Protein AF-A0A2N9NR32-F1 (a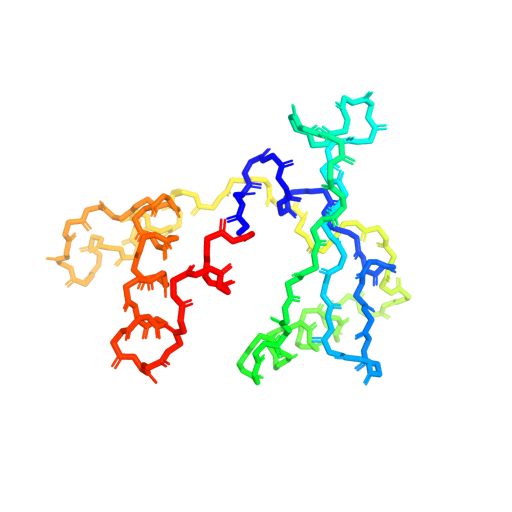fdb_monomer_lite)

Foldseek 3Di:
DDQQWWQQFFAPVQQPPVQQKGWTQTDPVCTPPVRDTDIDHHDPVNVVVQVVLCVVVVDPRTGHSDPDSDPQVVQQVVCVVVVHPRDDPVNVLVVVLVVCVVVVNDPVVSVD

pLDDT: mean 83.94, std 10.72, range [48.75, 95.75]

Structure (mmCIF, N/CA/C/O backbone):
data_AF-A0A2N9NR32-F1
#
_entry.id   AF-A0A2N9NR32-F1
#
loop_
_atom_site.group_PDB
_atom_site.id
_atom_site.type_symbol
_atom_site.label_atom_id
_atom_site.label_alt_id
_atom_site.label_comp_id
_atom_site.label_asym_id
_atom_site.label_entity_id
_atom_site.label_seq_id
_atom_site.pdbx_PDB_ins_code
_atom_site.Cartn_x
_atom_site.Cartn_y
_atom_site.Cartn_z
_atom_site.occupancy
_atom_site.B_iso_or_equiv
_atom_site.auth_seq_id
_atom_site.auth_comp_id
_atom_site.auth_asym_id
_atom_site.auth_atom_id
_atom_site.pdbx_PDB_model_num
ATOM 1 N N . MET A 1 1 ? 2.275 -2.405 4.105 1.00 79.12 1 MET A N 1
ATOM 2 C CA . MET A 1 1 ? 3.166 -1.483 3.365 1.00 79.12 1 MET A CA 1
ATOM 3 C C . MET A 1 1 ? 3.175 -0.078 3.986 1.00 79.12 1 MET A C 1
ATOM 5 O O . MET A 1 1 ? 2.111 0.447 4.296 1.00 79.12 1 MET A O 1
ATOM 9 N N . ARG A 1 2 ? 4.344 0.515 4.262 1.00 81.44 2 ARG A N 1
ATOM 10 C CA . ARG A 1 2 ? 4.533 1.894 4.765 1.00 81.44 2 ARG A CA 1
ATOM 11 C C . ARG A 1 2 ? 4.881 2.816 3.600 1.00 81.44 2 ARG A C 1
ATOM 13 O O . ARG A 1 2 ? 5.795 2.523 2.840 1.00 81.44 2 ARG A O 1
ATOM 20 N N . ILE A 1 3 ? 4.204 3.953 3.470 1.00 78.38 3 ILE A N 1
ATOM 21 C CA . ILE A 1 3 ? 4.399 4.808 2.293 1.00 78.38 3 ILE A CA 1
ATOM 22 C C . ILE A 1 3 ? 5.833 5.353 2.181 1.00 78.38 3 ILE A C 1
ATOM 24 O O . ILE A 1 3 ? 6.500 5.094 1.188 1.00 78.38 3 ILE A O 1
ATOM 28 N N . HIS A 1 4 ? 6.338 6.028 3.216 1.00 74.94 4 HIS A N 1
ATOM 29 C CA . HIS A 1 4 ? 7.596 6.784 3.146 1.00 74.94 4 HIS A CA 1
ATOM 30 C C . HIS A 1 4 ? 8.871 5.931 3.158 1.00 74.94 4 HIS A C 1
ATOM 32 O O . HIS A 1 4 ? 9.932 6.448 2.835 1.00 74.94 4 HIS A O 1
ATOM 38 N N . SER A 1 5 ? 8.784 4.653 3.536 1.00 77.12 5 SER A N 1
ATOM 39 C CA . SER A 1 5 ? 9.952 3.768 3.659 1.00 77.12 5 SER A CA 1
ATOM 40 C C . SER A 1 5 ? 9.905 2.539 2.756 1.00 77.12 5 SER A C 1
ATOM 42 O O . SER A 1 5 ? 10.939 1.932 2.521 1.00 77.12 5 SER A O 1
ATOM 44 N N . GLU A 1 6 ? 8.724 2.131 2.287 1.00 84.06 6 GLU A N 1
ATOM 45 C CA . GLU A 1 6 ? 8.550 0.917 1.479 1.00 84.06 6 GLU A CA 1
ATOM 46 C C . GLU A 1 6 ? 7.954 1.272 0.115 1.00 84.06 6 GLU A C 1
ATOM 48 O O . GLU A 1 6 ? 8.589 1.048 -0.910 1.00 84.06 6 GLU A O 1
ATOM 53 N N . ALA A 1 7 ? 6.766 1.887 0.087 1.00 84.69 7 ALA A N 1
ATOM 54 C CA . ALA A 1 7 ? 6.042 2.135 -1.164 1.00 84.69 7 ALA A CA 1
ATOM 55 C C . ALA A 1 7 ? 6.776 3.098 -2.111 1.00 84.69 7 ALA A C 1
ATOM 57 O O . ALA A 1 7 ? 6.733 2.920 -3.325 1.00 84.69 7 ALA A O 1
ATOM 58 N N . VAL A 1 8 ? 7.474 4.102 -1.563 1.00 86.44 8 VAL A N 1
ATOM 59 C CA . VAL A 1 8 ? 8.261 5.077 -2.343 1.00 86.44 8 VAL A CA 1
ATOM 60 C C . VAL A 1 8 ? 9.410 4.423 -3.115 1.00 86.44 8 VAL A C 1
ATOM 62 O O . VAL A 1 8 ? 9.895 5.023 -4.072 1.00 86.44 8 VAL A O 1
ATOM 65 N N . TRP A 1 9 ? 9.832 3.215 -2.744 1.00 86.44 9 TRP A N 1
ATOM 66 C CA . TRP A 1 9 ? 10.936 2.510 -3.396 1.00 86.44 9 TRP A CA 1
ATOM 67 C C . TRP A 1 9 ? 10.495 1.418 -4.366 1.00 86.44 9 TRP A C 1
ATOM 69 O O . TRP A 1 9 ? 11.327 0.932 -5.121 1.00 86.44 9 TRP A O 1
ATOM 79 N N . VAL A 1 10 ? 9.203 1.077 -4.400 1.00 89.38 10 VAL A N 1
ATOM 80 C CA . VAL A 1 10 ? 8.673 0.066 -5.322 1.00 89.38 10 VAL A CA 1
ATOM 81 C C . VAL A 1 10 ? 8.832 0.538 -6.764 1.00 89.38 10 VAL A C 1
ATOM 83 O O . VAL A 1 10 ? 8.342 1.614 -7.143 1.00 89.38 10 VAL A O 1
ATOM 86 N N . THR A 1 11 ? 9.479 -0.288 -7.581 1.00 91.06 11 THR A N 1
ATOM 87 C CA . THR A 1 11 ? 9.601 -0.058 -9.020 1.00 91.06 11 THR A CA 1
ATOM 88 C C . THR A 1 11 ? 8.671 -0.965 -9.820 1.00 91.06 11 THR A C 1
ATOM 90 O O . THR A 1 11 ? 8.065 -1.897 -9.292 1.00 91.06 11 THR A O 1
ATOM 93 N N . TRP A 1 12 ? 8.486 -0.667 -11.104 1.00 91.19 12 TRP A N 1
ATOM 94 C CA . TRP A 1 12 ? 7.662 -1.493 -11.990 1.00 91.19 12 TRP A CA 1
ATOM 95 C C . TRP A 1 12 ? 8.211 -2.914 -12.150 1.00 91.19 12 TRP A C 1
ATOM 97 O O . TRP A 1 12 ? 7.441 -3.842 -12.387 1.00 91.19 12 TRP A O 1
ATOM 107 N N . GLU A 1 13 ? 9.521 -3.084 -11.977 1.00 90.56 13 GLU A N 1
ATOM 108 C CA . GLU A 1 13 ? 10.217 -4.369 -11.989 1.00 90.56 13 GLU A CA 1
ATOM 109 C C . GLU A 1 13 ? 9.939 -5.214 -10.732 1.00 90.56 13 GLU A C 1
ATOM 111 O O . GLU A 1 13 ? 10.100 -6.432 -10.767 1.00 90.56 13 GLU A O 1
ATOM 116 N N . ASP A 1 14 ? 9.475 -4.601 -9.639 1.00 90.69 14 ASP A N 1
ATOM 117 C CA . ASP A 1 14 ? 9.069 -5.309 -8.419 1.00 90.69 14 ASP A CA 1
ATOM 118 C C . ASP A 1 14 ? 7.628 -5.854 -8.484 1.00 90.69 14 ASP A C 1
ATOM 120 O O . ASP A 1 14 ? 7.188 -6.552 -7.566 1.00 90.69 14 ASP A O 1
ATOM 124 N N . VAL A 1 15 ? 6.875 -5.540 -9.546 1.00 91.81 15 VAL A N 1
ATOM 125 C CA . VAL A 1 15 ? 5.496 -6.007 -9.750 1.00 91.81 15 VAL A CA 1
ATOM 126 C C . VAL A 1 15 ? 5.504 -7.336 -10.517 1.00 91.81 15 VAL A C 1
ATOM 128 O O . VAL A 1 15 ? 5.672 -7.364 -11.738 1.00 91.81 15 VAL A O 1
ATOM 131 N N . ASP A 1 16 ? 5.275 -8.448 -9.815 1.00 91.75 16 ASP A N 1
ATOM 132 C CA . ASP A 1 16 ? 5.109 -9.781 -10.409 1.00 91.75 16 ASP A CA 1
ATOM 133 C C . ASP A 1 16 ? 3.651 -9.954 -10.865 1.00 91.75 16 ASP A C 1
ATOM 135 O O . ASP A 1 16 ? 2.772 -10.345 -10.094 1.00 91.75 16 ASP A O 1
ATOM 139 N N . TRP A 1 17 ? 3.379 -9.620 -12.131 1.00 89.56 17 TRP A N 1
ATOM 140 C CA . TRP A 1 17 ? 2.038 -9.718 -12.723 1.00 89.56 17 TRP A CA 1
ATOM 141 C C . TRP A 1 17 ? 1.489 -11.154 -12.768 1.00 89.56 17 TRP A C 1
ATOM 143 O O . TRP A 1 17 ? 0.330 -11.333 -12.394 1.00 89.56 17 TRP A O 1
ATOM 153 N N . PRO A 1 18 ? 2.267 -12.186 -13.168 1.00 91.31 18 PRO A N 1
ATOM 154 C CA . PRO A 1 18 ? 1.798 -13.570 -13.119 1.00 91.31 18 PRO A CA 1
ATOM 155 C C . PRO A 1 18 ? 1.393 -14.040 -11.719 1.00 91.31 18 PRO A C 1
ATOM 157 O O . PRO A 1 18 ? 0.370 -14.708 -11.580 1.00 91.31 18 PRO A O 1
ATOM 160 N N . ARG A 1 19 ? 2.175 -13.702 -10.684 1.00 90.00 19 ARG A N 1
ATOM 161 C CA . ARG A 1 19 ? 1.867 -14.092 -9.295 1.00 90.00 19 ARG A CA 1
ATOM 162 C C . ARG A 1 19 ? 0.911 -13.141 -8.587 1.00 90.00 19 ARG A C 1
ATOM 164 O O . ARG A 1 19 ? 0.401 -13.495 -7.531 1.00 90.00 19 ARG A O 1
ATOM 171 N N . LYS A 1 20 ? 0.649 -11.969 -9.167 1.00 92.56 20 LYS A N 1
ATOM 172 C CA . LYS A 1 20 ? -0.114 -10.876 -8.555 1.00 92.56 20 LYS A CA 1
ATOM 173 C C . LYS A 1 20 ? 0.474 -10.470 -7.206 1.00 92.56 20 LYS A C 1
ATOM 175 O O . LYS A 1 20 ? -0.236 -10.390 -6.210 1.00 92.56 20 LYS A O 1
ATOM 180 N N . GLU A 1 21 ? 1.773 -10.196 -7.173 1.00 93.00 21 GLU A N 1
ATOM 181 C CA . GLU A 1 21 ? 2.487 -9.784 -5.959 1.00 93.00 21 GLU A CA 1
ATOM 182 C C . GLU A 1 21 ? 3.378 -8.568 -6.223 1.00 93.00 21 GLU A C 1
ATOM 184 O O . GLU A 1 21 ? 3.913 -8.393 -7.316 1.00 93.00 21 GLU A O 1
ATOM 189 N N . ILE A 1 22 ? 3.567 -7.734 -5.201 1.00 91.62 22 ILE A N 1
ATOM 190 C CA . ILE A 1 22 ? 4.558 -6.656 -5.191 1.00 91.62 22 ILE A CA 1
ATOM 191 C C . ILE A 1 22 ? 5.662 -7.034 -4.220 1.00 91.62 22 ILE A C 1
ATOM 193 O O . ILE A 1 22 ? 5.406 -7.298 -3.040 1.00 91.62 22 ILE A O 1
ATOM 197 N N . ILE A 1 23 ? 6.892 -7.015 -4.718 1.00 90.25 23 ILE A N 1
ATOM 198 C CA . ILE A 1 23 ? 8.090 -7.232 -3.920 1.00 90.25 23 ILE A CA 1
ATOM 199 C C . ILE A 1 23 ? 8.454 -5.916 -3.228 1.00 90.25 23 ILE A C 1
ATOM 201 O O . ILE A 1 23 ? 8.651 -4.882 -3.858 1.00 90.25 23 ILE A O 1
ATOM 205 N N . VAL A 1 24 ? 8.542 -5.944 -1.904 1.00 88.00 24 VAL A N 1
ATOM 206 C CA . VAL A 1 24 ? 8.838 -4.777 -1.075 1.00 88.00 24 VAL A CA 1
ATOM 207 C C . VAL A 1 24 ? 10.236 -4.930 -0.496 1.00 88.00 24 VAL A C 1
ATOM 209 O O . VAL A 1 24 ? 10.440 -5.644 0.484 1.00 88.00 24 VAL A O 1
ATOM 212 N N . ARG A 1 25 ? 11.206 -4.257 -1.120 1.00 80.12 25 ARG A N 1
ATOM 213 C CA . ARG A 1 25 ? 12.630 -4.317 -0.736 1.00 80.12 25 ARG A CA 1
ATOM 214 C C . ARG A 1 25 ? 13.054 -3.220 0.240 1.00 80.12 25 ARG A C 1
ATOM 216 O O . ARG A 1 25 ? 14.041 -3.387 0.946 1.00 80.12 25 ARG A O 1
ATOM 223 N N . GLY A 1 26 ? 12.296 -2.124 0.304 1.00 73.00 26 GLY A N 1
ATOM 224 C CA . GLY A 1 26 ? 12.664 -0.942 1.085 1.00 73.00 26 GLY A CA 1
ATOM 225 C C . GLY A 1 26 ? 13.714 -0.079 0.387 1.00 73.00 26 GLY A C 1
ATOM 226 O O . GLY A 1 26 ? 13.851 -0.121 -0.833 1.00 73.00 26 GLY A O 1
ATOM 227 N N . ASP A 1 27 ? 14.415 0.737 1.169 1.00 67.75 27 ASP A N 1
ATOM 228 C CA . ASP A 1 27 ? 15.416 1.680 0.673 1.00 67.75 27 ASP A CA 1
ATOM 229 C C . ASP A 1 27 ? 16.617 0.950 0.028 1.00 67.75 27 ASP A C 1
ATOM 231 O O . ASP A 1 27 ? 17.138 0.010 0.629 1.00 67.75 27 ASP A O 1
ATOM 235 N N . PRO A 1 28 ? 17.093 1.360 -1.164 1.00 63.12 28 PRO A N 1
ATOM 236 C CA . PRO A 1 28 ? 18.181 0.674 -1.869 1.00 63.12 28 PRO A CA 1
ATOM 237 C C . PRO A 1 28 ? 19.516 0.641 -1.114 1.00 63.12 28 PRO A C 1
ATOM 239 O O . PRO A 1 28 ? 20.350 -0.215 -1.394 1.00 63.12 28 PRO A O 1
ATOM 242 N N . VAL A 1 29 ? 19.738 1.590 -0.199 1.00 60.56 29 VAL A N 1
ATOM 243 C CA . VAL A 1 29 ? 20.994 1.772 0.540 1.00 60.56 29 VAL A CA 1
ATOM 244 C C . VAL A 1 29 ? 20.878 1.219 1.957 1.00 60.56 29 VAL A C 1
ATOM 246 O O . VAL A 1 29 ? 21.814 0.602 2.456 1.00 60.56 29 VAL A O 1
ATOM 249 N N . THR A 1 30 ? 19.736 1.429 2.613 1.00 56.03 30 THR A N 1
ATOM 250 C CA . THR A 1 30 ? 19.530 1.043 4.022 1.00 56.03 30 THR A CA 1
ATOM 251 C C . THR A 1 30 ? 18.693 -0.223 4.214 1.00 56.03 30 THR A C 1
ATOM 253 O O . THR A 1 30 ? 18.560 -0.678 5.349 1.00 56.03 30 THR A O 1
ATOM 256 N N . ALA A 1 31 ? 18.189 -0.819 3.123 1.00 57.75 31 ALA A N 1
ATOM 257 C CA . ALA A 1 31 ? 17.217 -1.916 3.111 1.00 57.75 31 ALA A CA 1
ATOM 258 C C . ALA A 1 31 ? 15.961 -1.596 3.955 1.00 57.75 31 ALA A C 1
ATOM 260 O O . ALA A 1 31 ? 15.791 -0.500 4.497 1.00 57.75 31 ALA A O 1
ATOM 261 N N . THR A 1 32 ? 15.001 -2.521 4.057 1.00 55.81 32 THR A N 1
ATOM 262 C CA . THR A 1 32 ? 13.974 -2.399 5.104 1.00 55.81 32 THR A CA 1
ATOM 263 C C . THR A 1 32 ? 14.646 -2.429 6.482 1.00 55.81 32 THR A C 1
ATOM 265 O O . THR A 1 32 ? 15.691 -3.047 6.654 1.00 55.81 32 THR A O 1
ATOM 268 N N . LYS A 1 33 ? 14.031 -1.808 7.501 1.00 48.75 33 LYS A N 1
ATOM 269 C CA . LYS A 1 33 ? 14.547 -1.762 8.891 1.00 48.75 33 LYS A CA 1
ATOM 270 C C . LYS A 1 33 ? 14.939 -3.134 9.491 1.00 48.75 33 LYS A C 1
ATOM 272 O O . LYS A 1 33 ? 15.617 -3.141 10.510 1.00 48.75 33 LYS A O 1
ATOM 277 N N . ASN A 1 34 ? 14.529 -4.244 8.864 1.00 49.50 34 ASN A N 1
ATOM 278 C CA . ASN A 1 34 ? 14.821 -5.627 9.251 1.00 49.50 34 ASN A CA 1
ATOM 279 C C . ASN A 1 34 ? 15.483 -6.468 8.130 1.00 49.50 34 ASN A C 1
ATOM 281 O O . ASN A 1 34 ? 15.609 -7.676 8.291 1.00 49.50 34 ASN A O 1
ATOM 285 N N . SER A 1 35 ? 15.861 -5.884 6.984 1.00 53.50 35 SER A N 1
ATOM 286 C CA . SER A 1 35 ? 16.343 -6.607 5.785 1.00 53.50 35 SER A CA 1
ATOM 287 C C . SER A 1 35 ? 15.396 -7.693 5.239 1.00 53.50 35 SER A C 1
ATOM 289 O O . SER A 1 35 ? 15.791 -8.503 4.400 1.00 53.50 35 SER A O 1
ATOM 291 N N . GLU A 1 36 ? 14.136 -7.718 5.675 1.00 59.41 36 GLU A N 1
ATOM 292 C CA . GLU A 1 36 ? 13.132 -8.664 5.197 1.00 59.41 36 GLU A CA 1
ATOM 293 C C . GLU A 1 36 ? 12.502 -8.134 3.906 1.00 59.41 36 GLU A C 1
ATOM 295 O O . GLU A 1 36 ? 11.923 -7.042 3.871 1.00 59.41 36 GLU A O 1
ATOM 300 N N . ILE A 1 37 ? 12.641 -8.914 2.831 1.00 70.25 37 ILE A N 1
ATOM 301 C CA . ILE A 1 37 ? 11.921 -8.704 1.576 1.00 70.25 37 ILE A CA 1
ATOM 302 C C . ILE A 1 37 ? 10.474 -9.130 1.820 1.00 70.25 37 ILE A C 1
ATOM 304 O O . ILE A 1 37 ? 10.173 -10.321 1.904 1.00 70.25 37 ILE A O 1
ATOM 308 N N . GLY A 1 38 ? 9.580 -8.152 1.933 1.00 78.69 38 GLY A N 1
ATOM 309 C CA . GLY A 1 38 ? 8.148 -8.399 2.060 1.00 78.69 38 GLY A CA 1
ATOM 310 C C . GLY A 1 38 ? 7.518 -8.691 0.701 1.00 78.69 38 GLY A C 1
ATOM 311 O O . GLY A 1 38 ? 7.950 -8.157 -0.322 1.00 78.69 38 GLY A O 1
ATOM 312 N N . ARG A 1 39 ? 6.467 -9.510 0.673 1.00 86.62 39 ARG A N 1
ATOM 313 C CA . ARG A 1 39 ? 5.607 -9.682 -0.505 1.00 86.62 39 ARG A CA 1
ATOM 314 C C . ARG A 1 39 ? 4.198 -9.255 -0.145 1.00 86.62 39 ARG A C 1
ATOM 316 O O . ARG A 1 39 ? 3.657 -9.706 0.858 1.00 86.62 39 ARG A O 1
ATOM 323 N N . VAL A 1 40 ? 3.619 -8.373 -0.953 1.00 88.56 40 VAL A N 1
ATOM 324 C CA . VAL A 1 40 ? 2.244 -7.902 -0.764 1.00 88.56 40 VAL A CA 1
ATOM 325 C C . VAL A 1 40 ? 1.399 -8.378 -1.943 1.00 88.56 40 VAL A C 1
ATOM 327 O O . VAL A 1 40 ? 1.743 -8.047 -3.079 1.00 88.56 40 VAL A O 1
ATOM 330 N N . PRO A 1 41 ? 0.307 -9.127 -1.716 1.00 90.19 41 PRO A N 1
ATOM 331 C CA . PRO A 1 41 ? -0.571 -9.550 -2.798 1.00 90.19 41 PRO A CA 1
ATOM 332 C C . PRO A 1 41 ? -1.269 -8.343 -3.438 1.00 90.19 41 PRO A C 1
ATOM 334 O O . PRO A 1 41 ? -1.702 -7.407 -2.761 1.00 90.19 41 PRO A O 1
ATOM 337 N N . ILE A 1 42 ? -1.401 -8.377 -4.759 1.00 91.44 42 ILE A N 1
ATOM 338 C CA . ILE A 1 42 ? -2.116 -7.385 -5.555 1.00 91.44 42 ILE A CA 1
ATOM 339 C C . ILE A 1 42 ? -3.597 -7.743 -5.522 1.00 91.44 42 ILE A C 1
ATOM 341 O O . ILE A 1 42 ? -4.049 -8.726 -6.108 1.00 91.44 42 ILE A O 1
ATOM 345 N N . LEU A 1 43 ? -4.369 -6.907 -4.837 1.00 90.12 43 LEU A N 1
ATOM 346 C CA . LEU A 1 43 ? -5.825 -7.007 -4.819 1.00 90.12 43 LEU A CA 1
ATOM 347 C C . LEU A 1 43 ? -6.410 -6.633 -6.193 1.00 90.12 43 LEU A C 1
ATOM 349 O O . LEU A 1 43 ? -5.822 -5.801 -6.887 1.00 90.12 43 LEU A O 1
ATOM 353 N N . PRO A 1 44 ? -7.609 -7.120 -6.566 1.00 89.69 44 PRO A N 1
ATOM 354 C CA . PRO A 1 44 ? -8.209 -6.822 -7.872 1.00 89.69 44 PRO A CA 1
ATOM 355 C C . PRO A 1 44 ? -8.297 -5.319 -8.193 1.00 89.69 44 PRO A C 1
ATOM 357 O O . PRO A 1 44 ? -7.937 -4.880 -9.282 1.00 89.69 44 PRO A O 1
ATOM 360 N N . TYR A 1 45 ? -8.693 -4.491 -7.221 1.00 89.88 45 TYR A N 1
ATOM 361 C CA . TYR A 1 45 ? -8.737 -3.034 -7.403 1.00 89.88 45 TYR A CA 1
ATOM 362 C C . TYR A 1 45 ? -7.348 -2.398 -7.554 1.00 89.88 45 TYR A C 1
ATOM 364 O O . TYR A 1 45 ? -7.200 -1.380 -8.232 1.00 89.88 45 TYR A O 1
ATOM 372 N N . MET A 1 46 ? -6.326 -2.994 -6.936 1.00 90.69 46 MET A N 1
ATOM 373 C CA . MET A 1 46 ? -4.943 -2.552 -7.084 1.00 90.69 46 MET A CA 1
ATOM 374 C C . MET A 1 46 ? -4.404 -2.906 -8.471 1.00 90.69 46 MET A C 1
ATOM 376 O O . MET A 1 46 ? -3.740 -2.074 -9.077 1.00 90.69 46 MET A O 1
ATOM 380 N N . GLU A 1 47 ? -4.744 -4.081 -9.003 1.00 91.81 47 GLU A N 1
ATOM 381 C CA . GLU A 1 47 ? -4.394 -4.492 -10.368 1.00 91.81 47 GLU A CA 1
ATOM 382 C C . GLU A 1 47 ? -4.941 -3.491 -11.394 1.00 91.81 47 GLU A C 1
ATOM 384 O O . GLU A 1 47 ? -4.186 -2.964 -12.210 1.00 91.81 47 GLU A O 1
ATOM 389 N N . VAL A 1 48 ? -6.222 -3.121 -11.279 1.00 93.62 48 VAL A N 1
ATOM 390 C CA . VAL A 1 48 ? -6.844 -2.094 -12.134 1.00 93.62 48 VAL A CA 1
ATOM 391 C C . VAL A 1 48 ? -6.118 -0.750 -12.019 1.00 93.62 48 VAL A C 1
ATOM 393 O O . VAL A 1 48 ? -5.871 -0.081 -13.027 1.00 93.62 48 VAL A O 1
ATOM 396 N N . LEU A 1 49 ? -5.751 -0.338 -10.800 1.00 91.69 49 LEU A N 1
ATOM 397 C CA . LEU A 1 49 ? -5.013 0.904 -10.577 1.00 91.69 49 LEU A CA 1
ATOM 398 C C . LEU A 1 49 ? -3.625 0.869 -11.231 1.00 91.69 49 LEU A C 1
ATOM 400 O O . LEU A 1 49 ? -3.260 1.833 -11.905 1.00 91.69 49 LEU A O 1
ATOM 404 N N . LEU A 1 50 ? -2.867 -0.210 -11.034 1.00 90.94 50 LEU A N 1
ATOM 405 C CA . LEU A 1 50 ? -1.510 -0.365 -11.557 1.00 90.94 50 LEU A CA 1
ATOM 406 C C . LEU A 1 50 ? -1.506 -0.412 -13.083 1.00 90.94 50 LEU A C 1
ATOM 408 O O . LEU A 1 50 ? -0.706 0.290 -13.697 1.00 90.94 50 LEU A O 1
ATOM 412 N N . THR A 1 51 ? -2.434 -1.148 -13.697 1.00 90.94 51 THR A N 1
ATOM 413 C CA . THR A 1 51 ? -2.596 -1.180 -15.158 1.00 90.94 51 THR A CA 1
ATOM 414 C C . THR A 1 51 ? -2.895 0.210 -15.704 1.00 90.94 51 THR A C 1
ATOM 416 O O . THR A 1 51 ? -2.183 0.698 -16.574 1.00 90.94 51 THR A O 1
ATOM 419 N N . ARG A 1 52 ? -3.850 0.933 -15.105 1.00 91.38 52 ARG A N 1
ATOM 420 C CA . ARG A 1 52 ? -4.169 2.306 -15.521 1.00 91.38 52 ARG A CA 1
ATOM 421 C C . ARG A 1 52 ? -2.980 3.263 -15.377 1.00 91.38 52 ARG A C 1
ATOM 423 O O . ARG A 1 52 ? -2.843 4.202 -16.160 1.00 91.38 52 ARG A O 1
ATOM 430 N N . LEU A 1 53 ? -2.153 3.089 -14.346 1.00 89.31 53 LEU A N 1
ATOM 431 C CA . LEU A 1 53 ? -0.935 3.883 -14.165 1.00 89.31 53 LEU A CA 1
ATOM 432 C C . LEU A 1 53 ? 0.124 3.536 -15.220 1.00 89.31 53 LEU A C 1
ATOM 434 O O . LEU A 1 53 ? 0.772 4.450 -15.730 1.00 89.31 53 LEU A O 1
ATOM 438 N N . LYS A 1 54 ? 0.254 2.252 -15.568 1.00 87.38 54 LYS A N 1
ATOM 439 C CA . LYS A 1 54 ? 1.148 1.745 -16.613 1.00 87.38 54 LYS A CA 1
ATOM 440 C C . LYS A 1 54 ? 0.759 2.280 -17.992 1.00 87.38 54 LYS A C 1
ATOM 442 O O . LYS A 1 54 ? 1.610 2.824 -18.686 1.00 87.38 54 LYS A O 1
ATOM 447 N N . ASP A 1 55 ? -0.524 2.237 -18.340 1.00 87.88 55 ASP A N 1
ATOM 448 C CA . ASP A 1 55 ? -1.031 2.735 -19.627 1.00 87.88 55 ASP A CA 1
ATOM 449 C C . ASP A 1 55 ? -0.768 4.237 -19.806 1.00 87.88 55 ASP A C 1
ATOM 451 O O . ASP A 1 55 ? -0.432 4.702 -20.893 1.00 87.88 55 ASP A O 1
ATOM 455 N N . LYS A 1 56 ? -0.848 5.010 -18.714 1.00 85.62 56 LYS A N 1
ATOM 456 C CA . LYS A 1 56 ? -0.560 6.452 -18.723 1.00 85.62 56 LYS A CA 1
ATOM 457 C C . LYS A 1 56 ? 0.917 6.803 -18.925 1.00 85.62 56 LYS A C 1
ATOM 459 O O . LYS A 1 56 ? 1.199 7.964 -19.215 1.00 85.62 56 LYS A O 1
ATOM 464 N N . LEU A 1 57 ? 1.851 5.869 -18.733 1.00 82.56 57 LEU A N 1
ATOM 465 C CA . LEU A 1 57 ? 3.278 6.123 -18.965 1.00 82.56 57 LEU A CA 1
ATOM 466 C C . LEU A 1 57 ? 3.620 6.154 -20.460 1.00 82.56 57 LEU A C 1
ATOM 468 O O . LEU A 1 57 ? 4.561 6.846 -20.834 1.00 82.56 57 LEU A O 1
ATOM 472 N N . GLY A 1 58 ? 2.860 5.451 -21.311 1.00 65.75 58 GLY A N 1
ATOM 473 C CA . GLY A 1 58 ? 3.027 5.458 -22.773 1.00 65.75 58 GLY A CA 1
ATOM 474 C C . GLY A 1 58 ? 4.340 4.851 -23.301 1.00 65.75 58 GLY A C 1
ATOM 475 O O . GLY A 1 58 ? 4.515 4.742 -24.510 1.00 65.75 58 GLY A O 1
ATOM 476 N N . THR A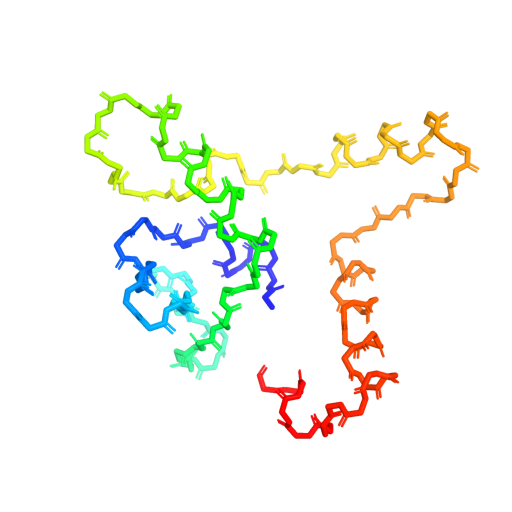 1 59 ? 5.256 4.445 -22.421 1.00 72.12 59 THR A N 1
ATOM 477 C CA . THR A 1 59 ? 6.559 3.834 -22.724 1.00 72.12 59 THR A CA 1
ATOM 478 C C . THR A 1 59 ? 6.779 2.595 -21.850 1.00 72.12 59 THR A C 1
ATOM 480 O O . THR A 1 59 ? 5.903 2.209 -21.071 1.00 72.12 59 THR A O 1
ATOM 483 N N . ALA A 1 60 ? 7.940 1.940 -21.976 1.00 71.94 60 ALA A N 1
ATOM 484 C CA . ALA A 1 60 ? 8.330 0.879 -21.053 1.00 71.94 60 ALA A CA 1
ATOM 485 C C . ALA A 1 60 ? 8.272 1.415 -19.613 1.00 71.94 60 ALA A C 1
ATOM 487 O O . ALA A 1 60 ? 9.011 2.330 -19.256 1.00 71.94 60 ALA A O 1
ATOM 488 N N . ALA A 1 61 ? 7.356 0.871 -18.811 1.00 76.88 61 ALA A N 1
ATOM 489 C CA . ALA A 1 61 ? 7.185 1.256 -17.420 1.00 76.88 61 ALA A CA 1
ATOM 490 C C . ALA A 1 61 ? 8.400 0.773 -16.624 1.00 76.88 61 ALA A C 1
ATOM 492 O O . ALA A 1 61 ? 8.449 -0.381 -16.209 1.00 76.88 61 ALA A O 1
ATOM 493 N N . THR A 1 62 ? 9.394 1.646 -16.492 1.00 80.31 62 THR A N 1
ATOM 494 C CA . THR A 1 62 ? 10.648 1.397 -15.779 1.00 80.31 62 THR A CA 1
ATOM 495 C C . THR A 1 62 ? 10.790 2.359 -14.606 1.00 80.31 62 THR A C 1
ATOM 497 O O . THR A 1 62 ? 10.251 3.472 -14.611 1.00 80.31 62 THR A O 1
ATOM 500 N N . GLY A 1 63 ? 11.496 1.923 -13.563 1.00 85.62 63 GLY A N 1
ATOM 501 C CA . GLY A 1 63 ? 11.720 2.730 -12.364 1.00 85.62 63 GLY A CA 1
ATOM 502 C C . GLY A 1 63 ? 10.494 2.831 -11.449 1.00 85.62 63 GLY A C 1
ATOM 503 O O . GLY A 1 63 ? 9.625 1.963 -11.443 1.00 85.62 63 GLY A O 1
ATOM 504 N N . ARG A 1 64 ? 10.436 3.874 -10.609 1.00 87.69 64 ARG A N 1
ATOM 505 C CA . ARG A 1 64 ? 9.469 3.958 -9.497 1.00 87.69 64 ARG A CA 1
ATOM 506 C C . ARG A 1 64 ? 8.011 4.015 -9.959 1.00 87.69 64 ARG A C 1
ATOM 508 O O . ARG A 1 64 ? 7.639 4.883 -10.750 1.00 87.69 64 ARG A O 1
ATOM 515 N N . VAL A 1 65 ? 7.163 3.179 -9.352 1.00 88.44 65 VAL A N 1
ATOM 516 C CA . VAL A 1 65 ? 5.701 3.221 -9.546 1.00 88.44 65 VAL A CA 1
ATOM 517 C C . VAL A 1 65 ? 5.138 4.536 -9.002 1.00 88.44 65 VAL A C 1
ATOM 519 O O . VAL A 1 65 ? 4.353 5.224 -9.660 1.00 88.44 65 VAL A O 1
ATOM 522 N N . MET A 1 66 ? 5.573 4.930 -7.802 1.00 84.06 66 MET A N 1
ATOM 523 C CA . MET A 1 66 ? 5.222 6.218 -7.208 1.00 84.06 66 MET A CA 1
ATOM 524 C C . MET A 1 66 ? 6.188 7.309 -7.675 1.00 84.06 66 MET A C 1
ATOM 526 O O . MET A 1 66 ? 7.343 7.368 -7.258 1.00 84.06 66 MET A O 1
ATOM 530 N N . ARG A 1 67 ? 5.690 8.226 -8.511 1.00 78.88 67 ARG A N 1
ATOM 531 C CA . ARG A 1 67 ? 6.453 9.411 -8.952 1.00 78.88 67 ARG A CA 1
ATOM 532 C C . ARG A 1 67 ? 6.495 10.529 -7.911 1.00 78.88 67 ARG A C 1
ATOM 534 O O . ARG A 1 67 ? 7.385 11.369 -7.955 1.00 78.88 67 ARG A O 1
ATOM 541 N N . VAL A 1 68 ? 5.533 10.540 -6.992 1.00 77.06 68 VAL A N 1
ATOM 542 C CA . VAL A 1 68 ? 5.406 11.545 -5.934 1.00 77.06 68 VAL A CA 1
ATOM 543 C C . VAL A 1 68 ? 5.514 10.833 -4.592 1.00 77.06 68 VAL A C 1
ATOM 545 O O . VAL A 1 68 ? 4.786 9.874 -4.344 1.00 77.06 68 VAL A O 1
ATOM 548 N N . SER A 1 69 ? 6.428 11.290 -3.739 1.00 66.94 69 SER A N 1
ATOM 549 C CA . SER A 1 69 ? 6.660 10.727 -2.401 1.00 66.94 69 SER A CA 1
ATOM 550 C C . SER A 1 69 ? 5.688 11.250 -1.341 1.00 66.94 69 SER A C 1
ATOM 552 O O . SER A 1 69 ? 5.577 10.664 -0.265 1.00 66.94 69 SER A O 1
ATOM 554 N N . GLU A 1 70 ? 4.965 12.330 -1.646 1.00 72.06 70 GLU A N 1
ATOM 555 C CA . GLU A 1 70 ? 4.025 12.980 -0.741 1.00 72.06 70 GLU A CA 1
ATOM 556 C C . GLU A 1 70 ? 2.637 13.120 -1.381 1.00 72.06 70 GLU A C 1
ATOM 558 O O . GLU A 1 70 ? 2.434 13.867 -2.335 1.00 72.06 70 GLU A O 1
ATOM 563 N N . CYS A 1 71 ? 1.650 12.411 -0.832 1.00 77.31 71 CYS A N 1
ATOM 564 C CA . CYS A 1 71 ? 0.237 12.568 -1.200 1.00 77.31 71 CYS A CA 1
ATOM 565 C C . CYS A 1 71 ? -0.647 12.998 -0.016 1.00 77.31 71 CYS A C 1
ATOM 567 O O . CYS A 1 71 ? -1.869 13.084 -0.144 1.00 77.31 71 CYS A O 1
ATOM 569 N N . THR A 1 72 ? -0.027 13.363 1.112 1.00 80.56 72 THR A N 1
ATOM 570 C CA . THR A 1 72 ? -0.703 13.780 2.346 1.00 80.56 72 THR A CA 1
ATOM 571 C C . THR A 1 72 ? -1.632 14.969 2.121 1.00 80.56 72 THR A C 1
ATOM 573 O O . THR A 1 72 ? -2.769 14.951 2.579 1.00 80.56 72 THR A O 1
ATOM 576 N N . LEU A 1 73 ? -1.192 15.998 1.387 1.00 84.94 73 LEU A N 1
ATOM 577 C CA . LEU A 1 73 ? -2.008 17.196 1.166 1.00 84.94 73 LEU A CA 1
ATOM 578 C C . LEU A 1 73 ? -3.268 16.903 0.339 1.00 84.94 73 LEU A C 1
ATOM 580 O O . LEU A 1 73 ? -4.332 17.446 0.632 1.00 84.94 73 LEU A O 1
ATOM 584 N N . ALA A 1 74 ? -3.161 16.029 -0.665 1.00 87.06 74 ALA A N 1
ATOM 585 C CA . ALA A 1 74 ? -4.307 15.603 -1.463 1.00 87.06 74 ALA A CA 1
ATOM 586 C C . ALA A 1 74 ? -5.324 14.839 -0.600 1.00 87.06 74 ALA A C 1
ATOM 588 O O . ALA A 1 74 ? -6.516 15.128 -0.663 1.00 87.06 74 ALA A O 1
ATOM 589 N N . LEU A 1 75 ? -4.847 13.942 0.273 1.00 88.25 75 LEU A N 1
ATOM 590 C CA . LEU A 1 75 ? -5.702 13.211 1.211 1.00 88.25 75 LEU A CA 1
ATOM 591 C C . LEU A 1 75 ? -6.392 14.148 2.215 1.00 88.25 75 LEU A C 1
ATOM 593 O O . LEU A 1 75 ? -7.590 14.019 2.448 1.00 88.25 75 LEU A O 1
ATOM 597 N N . VAL A 1 76 ? -5.667 15.129 2.765 1.00 89.69 76 VAL A N 1
ATOM 5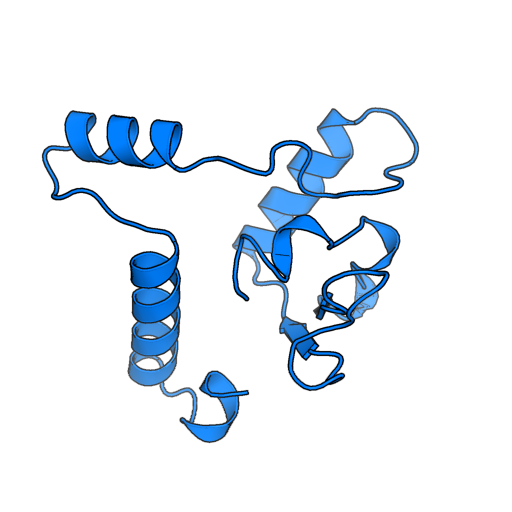98 C CA . VAL A 1 76 ? -6.222 16.143 3.682 1.00 89.69 76 VAL A CA 1
ATOM 599 C C . VAL A 1 76 ? -7.345 16.935 3.016 1.00 89.69 76 VAL A C 1
ATOM 601 O O . VAL A 1 76 ? -8.392 17.143 3.627 1.00 89.69 76 VAL A O 1
ATOM 604 N N . ARG A 1 77 ? -7.135 17.379 1.771 1.00 91.56 77 ARG A N 1
ATOM 605 C CA . ARG A 1 77 ? -8.148 18.121 1.009 1.00 91.56 77 ARG A CA 1
ATOM 606 C C . ARG A 1 77 ? -9.389 17.269 0.765 1.00 91.56 77 ARG A C 1
ATOM 608 O O . ARG A 1 77 ? -10.480 17.728 1.079 1.00 91.56 77 ARG A O 1
ATOM 615 N N . ALA A 1 78 ? -9.212 16.022 0.329 1.00 92.19 78 ALA A N 1
ATOM 616 C CA . ALA A 1 78 ? -10.321 15.095 0.128 1.00 92.19 78 ALA A CA 1
ATOM 617 C C . ALA A 1 78 ? -11.124 14.864 1.422 1.00 92.19 78 ALA A C 1
ATOM 619 O O . ALA A 1 78 ? -12.347 14.927 1.396 1.00 92.19 78 ALA A O 1
ATOM 620 N N . CYS A 1 79 ? -10.451 14.679 2.568 1.00 94.06 79 CYS A N 1
ATOM 621 C CA . CYS A 1 79 ? -11.119 14.533 3.868 1.00 94.06 79 CYS A CA 1
ATOM 622 C C . CYS A 1 79 ? -11.944 15.777 4.232 1.00 94.06 79 CYS A C 1
ATOM 624 O O . CYS A 1 79 ? -13.073 15.657 4.702 1.00 94.06 79 CYS A O 1
ATOM 626 N N . LYS A 1 80 ? -11.396 16.974 3.977 1.00 94.06 80 LYS A N 1
ATOM 627 C CA . LYS A 1 80 ? -12.087 18.245 4.220 1.00 94.06 80 LYS A CA 1
ATOM 628 C C . LYS A 1 80 ? -13.332 18.396 3.343 1.00 94.06 80 LYS A C 1
ATOM 630 O O . LYS A 1 80 ? -14.355 18.848 3.843 1.00 94.06 80 LYS A O 1
ATOM 635 N N . GLU A 1 81 ? -13.251 18.029 2.066 1.00 95.75 81 GLU A N 1
ATOM 636 C CA . GLU A 1 81 ? -14.368 18.134 1.114 1.00 95.75 81 GLU A CA 1
ATOM 637 C C . GLU A 1 81 ? -15.557 17.250 1.500 1.00 95.75 81 GLU A C 1
ATOM 639 O O . GLU A 1 81 ? -16.700 17.677 1.375 1.00 95.75 81 GLU A O 1
ATOM 644 N N . ILE A 1 82 ? -15.296 16.050 2.022 1.00 95.62 82 ILE A N 1
ATOM 645 C CA . ILE A 1 82 ? -16.345 15.118 2.466 1.00 95.62 82 ILE A CA 1
ATOM 646 C C . ILE A 1 82 ? -16.719 15.283 3.949 1.00 95.62 82 ILE A C 1
ATOM 648 O O . ILE A 1 82 ? -17.547 14.532 4.459 1.00 95.62 82 ILE A O 1
ATOM 652 N N . GLY A 1 83 ? -16.113 16.248 4.651 1.00 94.69 83 GLY A N 1
ATOM 653 C CA . GLY A 1 83 ? -16.449 16.589 6.036 1.00 94.69 83 GLY A CA 1
ATOM 654 C C . GLY A 1 83 ? -15.984 15.586 7.097 1.00 94.69 83 GLY A C 1
ATOM 655 O O . GLY A 1 83 ? -16.578 15.534 8.171 1.00 94.69 83 GLY A O 1
ATOM 656 N N . ILE A 1 84 ? -14.939 14.795 6.830 1.00 93.69 84 ILE A N 1
ATOM 657 C CA . ILE A 1 84 ? -14.396 13.825 7.798 1.00 93.69 84 ILE A CA 1
ATOM 658 C C . ILE A 1 84 ? -13.089 14.316 8.443 1.00 93.69 84 ILE A C 1
ATOM 660 O O . ILE A 1 84 ? -12.390 15.164 7.873 1.00 93.69 84 ILE A O 1
ATOM 664 N N . PRO A 1 85 ? -12.702 13.764 9.611 1.00 92.06 85 PRO A N 1
ATOM 665 C CA . PRO A 1 85 ? -11.394 14.019 10.199 1.00 92.06 85 PRO A CA 1
ATOM 666 C C . PRO A 1 85 ? -10.251 13.681 9.239 1.00 92.06 85 PRO A C 1
ATOM 668 O O . PRO A 1 85 ? -10.343 12.767 8.420 1.00 92.06 85 PRO A O 1
ATOM 671 N N . LYS A 1 86 ? -9.140 14.412 9.367 1.00 91.44 86 LYS A N 1
ATOM 672 C CA . LYS A 1 86 ? -7.929 14.167 8.581 1.00 91.44 86 LYS A CA 1
ATOM 673 C C . LYS A 1 86 ? -7.451 12.728 8.784 1.00 91.44 86 LYS A C 1
ATOM 675 O O . LYS A 1 86 ? -7.034 12.373 9.882 1.00 91.44 86 LYS A O 1
ATOM 680 N N . LEU A 1 87 ? -7.412 11.965 7.697 1.00 90.19 87 LEU A N 1
ATOM 681 C CA . LEU A 1 87 ? -6.782 10.651 7.662 1.00 90.19 87 LEU A CA 1
ATOM 682 C C . LEU A 1 87 ? -5.300 10.761 7.298 1.00 90.19 87 LEU A C 1
ATOM 684 O O . LEU A 1 87 ? -4.885 11.607 6.500 1.00 90.19 87 LEU A O 1
ATOM 688 N N . THR A 1 88 ? -4.501 9.868 7.867 1.00 88.69 88 THR A N 1
ATOM 689 C CA . THR A 1 88 ? -3.096 9.658 7.520 1.00 88.69 88 THR A CA 1
ATOM 690 C C . THR A 1 88 ? -2.903 8.299 6.847 1.00 88.69 88 THR A C 1
ATOM 692 O O . THR A 1 88 ? -3.734 7.397 6.949 1.00 88.69 88 THR A O 1
ATOM 695 N N . HIS A 1 89 ? -1.762 8.101 6.182 1.00 85.50 89 HIS A N 1
ATOM 696 C CA . HIS A 1 89 ? -1.407 6.784 5.638 1.00 85.50 89 HIS A CA 1
ATOM 697 C C . HIS A 1 89 ? -1.290 5.699 6.713 1.00 85.50 89 HIS A C 1
ATOM 699 O O . HIS A 1 89 ? -1.491 4.522 6.420 1.00 85.50 89 HIS A O 1
ATOM 705 N N . HIS A 1 90 ? -0.969 6.086 7.948 1.00 87.75 90 HIS A N 1
ATOM 706 C CA . HIS A 1 90 ? -0.958 5.175 9.081 1.00 87.75 90 HIS A CA 1
ATOM 707 C C . HIS A 1 90 ? -2.377 4.686 9.400 1.00 87.75 90 HIS A C 1
ATOM 709 O O . HIS A 1 90 ? -2.579 3.481 9.523 1.00 87.75 90 HIS A O 1
ATOM 715 N N . ASP A 1 91 ? -3.364 5.583 9.415 1.00 89.75 91 ASP A N 1
ATOM 716 C CA . ASP A 1 91 ? -4.769 5.226 9.659 1.00 89.75 91 ASP A CA 1
ATOM 717 C C . ASP A 1 91 ? -5.315 4.316 8.555 1.00 89.75 91 ASP A C 1
ATOM 719 O O . ASP A 1 91 ? -5.991 3.331 8.837 1.00 89.75 91 ASP A O 1
ATOM 723 N N . LEU A 1 92 ? -4.953 4.583 7.294 1.00 88.81 92 LEU A N 1
ATOM 724 C CA . LEU A 1 92 ? -5.317 3.714 6.169 1.00 88.81 92 LEU A CA 1
ATOM 725 C C . LEU A 1 92 ? -4.708 2.312 6.300 1.00 88.81 92 LEU A C 1
ATOM 727 O O . LEU A 1 92 ? -5.367 1.322 5.984 1.00 88.81 92 LEU A O 1
ATOM 731 N N . ARG A 1 93 ? -3.465 2.210 6.788 1.00 87.88 93 ARG A N 1
ATOM 732 C CA . ARG A 1 93 ? -2.825 0.915 7.053 1.00 87.88 93 ARG A CA 1
ATOM 733 C C . ARG A 1 93 ? -3.517 0.169 8.197 1.00 87.88 93 ARG A C 1
ATOM 735 O O . ARG A 1 93 ? -3.700 -1.039 8.079 1.00 87.88 93 ARG A O 1
ATOM 742 N N . HIS A 1 94 ? -3.906 0.864 9.266 1.00 90.88 94 HIS A N 1
ATOM 743 C CA . HIS A 1 94 ? -4.685 0.266 10.359 1.00 90.88 94 HIS A CA 1
ATOM 744 C C . HIS A 1 94 ? -6.037 -0.232 9.874 1.00 90.88 94 HIS A C 1
ATOM 746 O O . HIS A 1 94 ? -6.368 -1.390 10.096 1.00 90.88 94 HIS A O 1
ATOM 752 N N . MET A 1 95 ? -6.764 0.600 9.128 1.00 90.31 95 MET A N 1
ATOM 753 C CA . MET A 1 95 ? -8.051 0.227 8.548 1.00 90.31 95 MET A CA 1
ATOM 754 C C . MET A 1 95 ? -7.932 -1.025 7.676 1.00 90.31 95 MET A C 1
ATOM 756 O O . MET A 1 95 ? -8.752 -1.928 7.806 1.00 90.31 95 MET A O 1
ATOM 760 N N . PHE A 1 96 ? -6.886 -1.131 6.850 1.00 89.94 96 PHE A N 1
ATOM 761 C CA . PHE A 1 96 ? -6.634 -2.342 6.068 1.00 89.94 96 PHE A CA 1
ATOM 762 C C . PHE A 1 96 ? 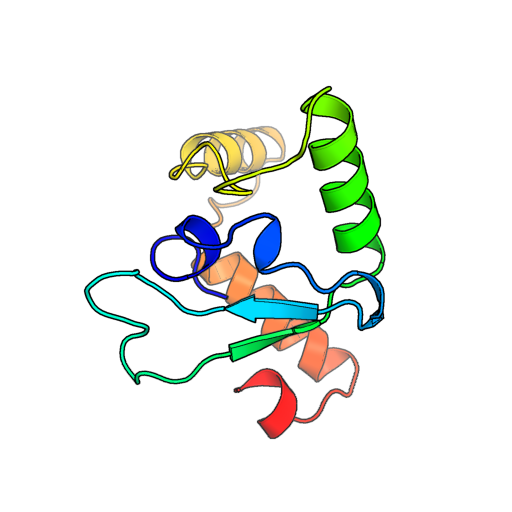-6.469 -3.587 6.955 1.00 89.94 96 PHE A C 1
ATOM 764 O O . PHE A 1 96 ? -7.128 -4.595 6.711 1.00 89.94 96 PHE A O 1
ATOM 771 N N . ALA A 1 97 ? -5.644 -3.511 8.004 1.00 89.62 97 ALA A N 1
ATOM 772 C CA . ALA A 1 97 ? -5.432 -4.637 8.912 1.00 89.62 97 ALA A CA 1
ATOM 773 C C . ALA A 1 97 ? -6.729 -5.055 9.624 1.00 89.62 97 ALA A C 1
ATOM 775 O O . ALA A 1 97 ? -7.060 -6.240 9.651 1.00 89.62 97 ALA A O 1
ATOM 776 N N . THR A 1 98 ? -7.500 -4.085 10.127 1.00 92.62 98 THR A N 1
ATOM 777 C CA . THR A 1 98 ? -8.819 -4.326 10.727 1.00 92.62 98 THR A CA 1
ATOM 778 C C . THR A 1 98 ? -9.756 -5.013 9.737 1.00 92.62 98 THR A C 1
ATOM 780 O O . THR A 1 98 ? -10.348 -6.032 10.078 1.00 92.62 98 THR A O 1
ATOM 783 N N . ARG A 1 99 ? -9.838 -4.531 8.489 1.00 90.88 99 ARG A N 1
ATOM 784 C CA . ARG A 1 99 ? -10.683 -5.136 7.447 1.00 90.88 99 ARG A CA 1
ATOM 785 C C . ARG A 1 99 ? -10.295 -6.574 7.124 1.00 90.88 99 ARG A C 1
ATOM 787 O O . ARG A 1 99 ? -11.183 -7.398 6.918 1.00 90.88 99 ARG A O 1
ATOM 794 N N . CYS A 1 100 ? -9.002 -6.892 7.083 1.00 90.06 100 CYS A N 1
ATOM 795 C CA . CYS A 1 100 ? -8.546 -8.265 6.874 1.00 90.06 100 CYS A CA 1
ATOM 796 C C . CYS A 1 100 ? -8.998 -9.187 8.014 1.00 90.06 100 CYS A C 1
ATOM 798 O O . CYS A 1 100 ? -9.549 -10.251 7.742 1.00 90.06 100 CYS A O 1
ATOM 800 N N . ILE A 1 101 ? -8.836 -8.756 9.269 1.00 91.62 101 ILE A N 1
ATOM 801 C CA . ILE A 1 101 ? -9.256 -9.530 10.447 1.00 91.62 101 ILE A CA 1
ATOM 802 C C . ILE A 1 101 ? -10.783 -9.706 10.467 1.00 91.62 101 ILE A C 1
ATOM 804 O O . ILE A 1 101 ? -11.269 -10.818 10.652 1.00 91.62 101 ILE A O 1
ATOM 808 N N . GLU A 1 102 ? -11.545 -8.639 10.203 1.00 93.31 102 GLU A N 1
ATOM 809 C CA . GLU A 1 102 ? -13.014 -8.684 10.087 1.00 93.31 102 GLU A CA 1
ATOM 810 C C . GLU A 1 102 ? -13.491 -9.633 8.977 1.00 93.31 102 GLU A C 1
ATOM 812 O O . GLU A 1 102 ? -14.561 -10.226 9.087 1.00 93.31 102 GLU A O 1
ATOM 817 N N . SER A 1 103 ? -12.692 -9.800 7.919 1.00 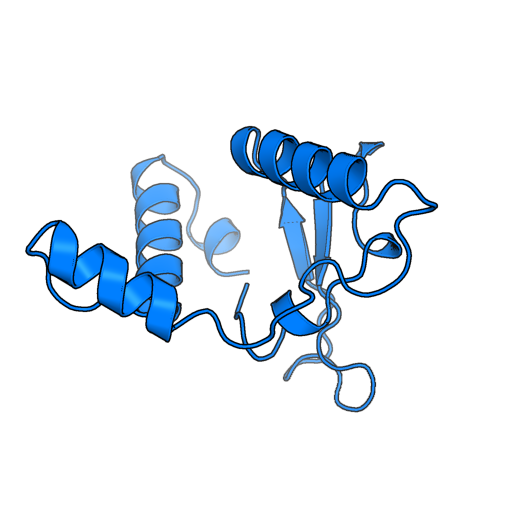91.38 103 SER A N 1
ATOM 818 C CA . SER A 1 103 ? -12.980 -10.706 6.798 1.00 91.38 103 SER A CA 1
ATOM 819 C C . SER A 1 103 ? -12.515 -12.148 7.048 1.00 91.38 103 SER A C 1
ATOM 821 O O . SER A 1 103 ? -12.587 -12.974 6.140 1.00 91.38 103 SER A O 1
ATOM 823 N N . GLY A 1 104 ? -12.025 -12.462 8.253 1.00 89.69 104 GLY A N 1
ATOM 824 C CA . GLY A 1 104 ? -11.605 -13.808 8.646 1.00 89.69 104 GLY A CA 1
ATOM 825 C C . GLY A 1 104 ? -10.170 -14.184 8.267 1.00 89.69 104 GLY A C 1
ATOM 826 O O . GLY A 1 104 ? -9.819 -15.359 8.354 1.00 89.69 104 GLY A O 1
ATOM 827 N N . VAL A 1 105 ? -9.330 -13.226 7.859 1.00 89.12 105 VAL A N 1
ATOM 828 C CA . VAL A 1 105 ? -7.891 -13.473 7.671 1.00 89.12 105 VAL A CA 1
ATOM 829 C C . VAL A 1 105 ? -7.230 -13.613 9.043 1.00 89.12 105 VAL A C 1
ATOM 831 O O . VAL A 1 105 ? -7.455 -12.794 9.935 1.00 89.12 105 VAL A O 1
ATOM 834 N N . ASP A 1 106 ? -6.397 -14.638 9.222 1.00 88.81 106 ASP A N 1
ATOM 835 C CA . ASP A 1 106 ? -5.711 -14.873 10.488 1.00 88.81 106 ASP A CA 1
ATOM 836 C C . ASP A 1 106 ? -4.669 -13.782 10.803 1.00 88.81 106 ASP A C 1
ATOM 838 O O . ASP A 1 106 ? -4.027 -13.201 9.923 1.00 88.81 106 ASP A O 1
ATOM 842 N N . ILE A 1 107 ? -4.488 -13.507 12.097 1.00 85.56 107 ILE A N 1
ATOM 843 C CA . ILE A 1 107 ? -3.603 -12.442 12.589 1.00 85.56 107 ILE A CA 1
ATOM 844 C C . ILE A 1 107 ? -2.141 -12.634 12.125 1.00 85.56 107 ILE A C 1
ATOM 846 O O . ILE A 1 107 ? -1.548 -11.650 11.671 1.00 85.56 107 ILE A O 1
ATOM 850 N N . PRO A 1 108 ? -1.541 -13.845 12.169 1.00 87.06 108 PRO A N 1
ATOM 851 C CA . PRO A 1 108 ? -0.193 -14.073 11.633 1.00 87.06 108 PRO A CA 1
ATOM 852 C C . PRO A 1 108 ? -0.021 -13.732 10.146 1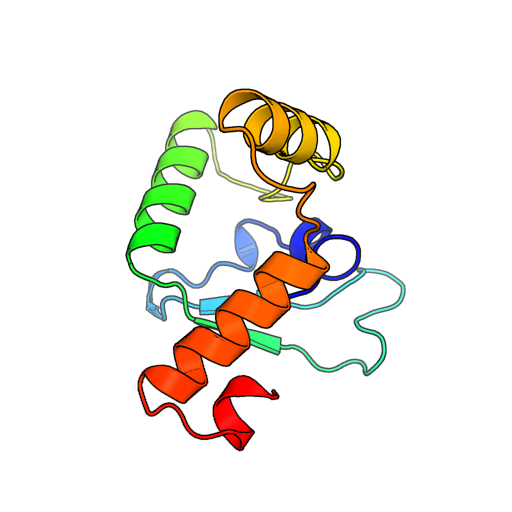.00 87.06 108 PRO A C 1
ATOM 854 O O . PRO A 1 108 ? 1.082 -13.375 9.723 1.00 87.06 108 PRO A O 1
ATOM 857 N N . THR A 1 109 ? -1.076 -13.853 9.343 1.00 85.12 109 THR A N 1
ATOM 858 C CA . THR A 1 109 ? -1.056 -13.479 7.922 1.00 85.12 109 THR A CA 1
ATOM 859 C C . THR A 1 109 ? -1.089 -11.962 7.733 1.00 85.12 109 THR A C 1
ATOM 861 O O . THR A 1 109 ? -0.362 -11.442 6.892 1.00 85.12 109 THR A O 1
ATOM 864 N N . VAL A 1 110 ? -1.863 -11.225 8.537 1.00 82.25 110 VAL A N 1
ATOM 865 C CA . VAL A 1 110 ? -1.966 -9.750 8.435 1.00 82.25 110 VAL A CA 1
ATOM 866 C C . VAL A 1 110 ? -0.772 -9.026 9.069 1.00 82.25 110 VAL A C 1
ATOM 868 O O . VAL A 1 110 ? -0.427 -7.916 8.665 1.00 82.25 110 VAL A O 1
ATOM 871 N N . SER A 1 111 ? -0.146 -9.635 10.078 1.00 78.69 111 SER A N 1
ATOM 872 C CA . SER A 1 111 ? 0.948 -9.027 10.845 1.00 78.69 111 SER A CA 1
ATOM 873 C C . SER A 1 111 ? 2.322 -9.100 10.164 1.00 78.69 111 SER A C 1
ATOM 875 O O . SER A 1 111 ? 3.263 -8.489 10.680 1.00 78.69 111 SER A O 1
ATOM 877 N N . ARG A 1 112 ? 2.455 -9.858 9.072 1.00 65.50 112 ARG A N 1
ATOM 878 C CA . ARG A 1 112 ? 3.715 -10.029 8.336 1.00 65.50 112 ARG A CA 1
ATOM 879 C C . ARG A 1 112 ? 4.020 -8.882 7.371 1.00 65.50 112 ARG A C 1
ATOM 881 O O . ARG A 1 112 ? 3.090 -8.168 6.930 1.00 65.50 112 ARG A O 1
#

Secondary structure (DSSP, 8-state):
--TTTTGGG-BGGGEETTTTEEEE--BTTTBSTT---EEEE--HHHHHHHHHHHHTT-S---SBS-S-S--HHHHHHHHHHTTPPPP-HHHHHHHHHHHHHHTT--HHHH--

Radius of gyration: 15.24 Å; chains: 1; bounding box: 37×33×35 Å

Sequence (112 aa):
MRIHSEAVWVTWEDVDWPRKEIIVRGDPVTATKNSEIGRVPILPYMEVLLTRLKDKLGTAATGRVMRVSECTLALVRACKEIGIPKLTHHDLRHMFATRCIESGVDIPTVSR